Protein AF-A0A1R1S9F1-F1 (afdb_monomer)

Secondary structure (DSSP, 8-state):
-------PPP--SS--EEES-EEES-SSEEEE-TTS--EEES-EEES-SEEEE-TT-EEESSHHHH-S--SGGGBSB--GGGT-SPPPTTSPPPP--BT-BTT--S-S---

Solvent-accessible surface area (backbone atoms only — not comparable to full-atom values): 6535 Å² total; per-residue (Å²): 134,87,80,81,78,78,74,73,79,79,45,61,89,58,62,54,78,48,58,41,40,64,34,68,61,34,95,39,52,42,39,81,38,51,54,26,46,29,41,38,32,19,26,29,41,32,59,26,74,34,54,63,38,46,64,72,29,49,79,48,67,19,45,81,72,72,51,86,83,51,48,76,83,44,24,67,30,85,54,63,74,55,81,56,76,81,56,46,97,88,67,48,78,72,80,56,56,54,62,27,44,59,85,66,57,86,39,15,44,80,125

Organism: NCBI:txid1331668

Radius of gyration: 17.15 Å; Cα contacts (8 Å, |Δi|>4): 223; chains: 1; bounding box: 34×41×60 Å

Mean predicted aligned error: 5.86 Å

Structure (mmCIF, N/CA/C/O backbone):
data_AF-A0A1R1S9F1-F1
#
_entry.id   AF-A0A1R1S9F1-F1
#
loop_
_atom_site.group_PDB
_atom_site.id
_atom_site.type_symbol
_atom_site.label_atom_id
_atom_site.label_alt_id
_atom_site.label_comp_id
_atom_site.label_asym_id
_atom_site.label_entity_id
_atom_site.label_seq_id
_atom_site.pdbx_PDB_ins_code
_atom_site.Cartn_x
_atom_site.Cartn_y
_atom_site.Cartn_z
_atom_site.occupancy
_atom_site.B_iso_or_equiv
_atom_site.auth_seq_id
_atom_site.auth_comp_id
_atom_site.auth_asym_id
_atom_site.auth_atom_id
_atom_site.pdbx_PDB_model_num
ATOM 1 N N . MET A 1 1 ? 16.776 27.363 -34.384 1.00 48.31 1 MET A N 1
ATOM 2 C CA . MET A 1 1 ? 15.635 26.914 -33.554 1.00 48.31 1 MET A CA 1
ATOM 3 C C . MET A 1 1 ? 16.187 26.268 -32.283 1.00 48.31 1 MET A C 1
ATOM 5 O O . MET A 1 1 ? 16.745 25.181 -32.404 1.00 48.31 1 MET A O 1
ATOM 9 N N . PRO A 1 2 ? 16.133 26.886 -31.090 1.00 55.66 2 PRO A N 1
ATOM 10 C CA . PRO A 1 2 ? 16.581 26.209 -29.879 1.00 55.66 2 PRO A CA 1
ATOM 11 C C . PRO A 1 2 ? 15.474 25.262 -29.392 1.00 55.66 2 PRO A C 1
ATOM 13 O O . PRO A 1 2 ? 14.360 25.690 -29.100 1.00 55.66 2 PRO A O 1
ATOM 16 N N . ARG A 1 3 ? 15.764 23.956 -29.331 1.00 50.81 3 ARG A N 1
ATOM 17 C CA . ARG A 1 3 ? 14.915 22.987 -28.625 1.00 50.81 3 ARG A CA 1
ATOM 18 C C . ARG A 1 3 ? 15.211 23.135 -27.139 1.00 50.81 3 ARG A C 1
ATOM 20 O O . ARG A 1 3 ? 16.265 22.711 -26.674 1.00 50.81 3 ARG A O 1
ATOM 27 N N . THR A 1 4 ? 14.292 23.748 -26.406 1.00 57.66 4 THR A N 1
ATOM 28 C CA . THR A 1 4 ? 14.301 23.747 -24.944 1.00 57.66 4 THR A CA 1
ATOM 29 C C . THR A 1 4 ? 14.219 22.300 -24.461 1.00 57.66 4 THR A C 1
ATOM 31 O O . THR A 1 4 ? 13.166 21.666 -24.529 1.00 57.66 4 THR A O 1
ATOM 34 N N . PHE A 1 5 ? 15.344 21.754 -24.003 1.00 56.72 5 PHE A N 1
ATOM 35 C CA . PHE A 1 5 ? 15.359 20.537 -23.204 1.00 56.72 5 PHE A CA 1
ATOM 36 C C . PHE A 1 5 ? 14.743 20.877 -21.846 1.00 56.72 5 PHE A C 1
ATOM 38 O O . PHE A 1 5 ? 15.384 21.504 -21.008 1.00 56.72 5 PHE A O 1
ATOM 45 N N . PHE A 1 6 ? 13.499 20.468 -21.608 1.00 54.81 6 PHE A N 1
ATOM 46 C CA . PHE A 1 6 ? 13.010 20.367 -20.239 1.00 54.81 6 PHE A CA 1
ATOM 47 C C . PHE A 1 6 ? 13.700 19.163 -19.601 1.00 54.81 6 PHE A C 1
ATOM 49 O O . PHE A 1 6 ? 13.277 18.021 -19.788 1.00 54.81 6 PHE A O 1
ATOM 56 N N . THR A 1 7 ? 14.775 19.388 -18.849 1.00 55.69 7 THR A N 1
ATOM 57 C CA . THR A 1 7 ? 15.225 18.395 -17.877 1.00 55.69 7 THR A CA 1
ATOM 58 C C . THR A 1 7 ? 14.092 18.213 -16.876 1.00 55.69 7 THR A C 1
ATOM 60 O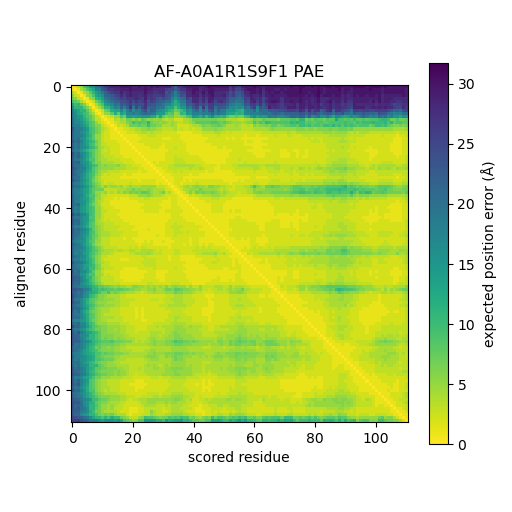 O . THR A 1 7 ? 13.767 19.094 -16.081 1.00 55.69 7 THR A O 1
ATOM 63 N N . GLN A 1 8 ? 13.424 17.062 -16.943 1.00 60.25 8 GLN A N 1
ATOM 64 C CA . GLN A 1 8 ? 12.544 16.629 -15.870 1.00 60.25 8 GLN A CA 1
ATOM 65 C C . GLN A 1 8 ? 13.334 16.722 -14.558 1.00 60.25 8 GLN A C 1
ATOM 67 O O . GLN A 1 8 ? 14.414 16.141 -14.466 1.00 60.25 8 GLN A O 1
ATOM 72 N N . ARG A 1 9 ? 12.820 17.455 -13.555 1.00 62.38 9 ARG A N 1
ATOM 73 C CA . ARG A 1 9 ? 13.467 17.521 -12.233 1.00 62.38 9 ARG A CA 1
ATOM 74 C C . ARG A 1 9 ? 13.796 16.093 -11.761 1.00 62.38 9 ARG A C 1
ATOM 76 O O . ARG A 1 9 ? 12.889 15.244 -11.806 1.00 62.38 9 ARG A O 1
ATOM 83 N N . PRO A 1 10 ? 15.045 15.827 -11.335 1.00 65.81 10 PRO A N 1
ATOM 84 C CA . PRO A 1 10 ? 15.409 14.534 -10.777 1.00 65.81 10 PRO A CA 1
ATOM 85 C C . PRO A 1 10 ? 14.550 14.264 -9.535 1.00 65.81 10 PRO A C 1
ATOM 87 O O . PRO A 1 10 ? 14.191 15.193 -8.808 1.00 65.81 10 PRO A O 1
ATOM 90 N N . GLY A 1 11 ? 14.149 13.005 -9.340 1.00 74.81 11 GLY A N 1
ATOM 91 C CA . GLY A 1 11 ? 13.432 12.596 -8.132 1.00 74.81 11 GLY A CA 1
ATOM 92 C C . GLY A 1 11 ? 14.374 12.478 -6.934 1.00 74.81 11 GLY A C 1
ATOM 93 O O . GLY A 1 11 ? 15.504 12.960 -6.975 1.00 74.81 11 GLY A O 1
ATOM 94 N N . ASN A 1 12 ? 13.912 11.836 -5.857 1.00 81.81 12 ASN A N 1
ATOM 95 C CA . ASN A 1 12 ? 14.738 11.618 -4.669 1.00 81.81 12 ASN A CA 1
ATOM 96 C C . ASN A 1 12 ? 16.021 10.840 -5.050 1.00 81.81 12 ASN A C 1
ATOM 98 O O . ASN A 1 12 ? 15.891 9.698 -5.508 1.00 81.81 12 ASN A O 1
ATOM 102 N N . PRO A 1 13 ? 17.223 11.434 -4.872 1.00 84.12 13 PRO A N 1
ATOM 103 C CA . PRO A 1 13 ? 18.490 10.808 -5.250 1.00 84.12 13 PRO A CA 1
ATOM 104 C C . PRO A 1 13 ? 18.900 9.666 -4.312 1.00 84.12 13 PRO A C 1
ATOM 106 O O . PRO A 1 13 ? 19.766 8.870 -4.668 1.00 84.12 13 PRO A O 1
ATOM 109 N N . GLY A 1 14 ? 18.294 9.576 -3.124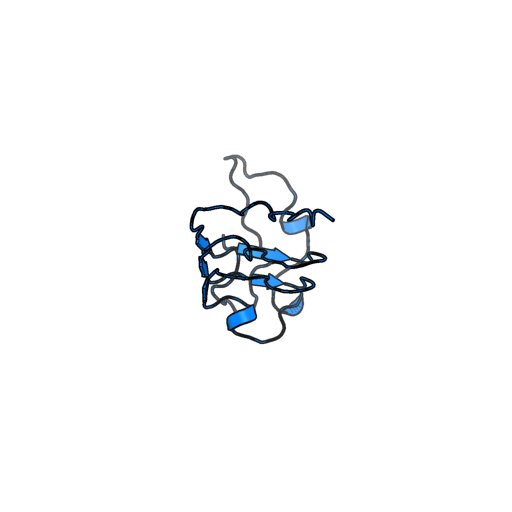 1.00 85.56 14 GLY A N 1
ATOM 110 C CA . GLY A 1 14 ? 18.470 8.445 -2.222 1.00 85.56 14 GLY A CA 1
ATOM 111 C C . GLY A 1 14 ? 17.782 7.170 -2.722 1.00 85.56 14 GLY A C 1
ATOM 112 O O . GLY A 1 14 ? 17.117 7.152 -3.762 1.00 85.56 14 GLY A O 1
ATOM 113 N N . ALA A 1 15 ? 17.911 6.104 -1.931 1.00 90.25 15 ALA A N 1
ATOM 114 C CA . ALA A 1 15 ? 17.274 4.808 -2.164 1.00 90.25 15 ALA A CA 1
ATOM 115 C C . ALA A 1 15 ? 16.302 4.470 -1.016 1.00 90.25 15 ALA A C 1
ATOM 117 O O . ALA A 1 15 ? 16.667 3.732 -0.099 1.00 90.25 15 ALA A O 1
ATOM 118 N N . PRO A 1 16 ? 15.083 5.045 -1.001 1.00 93.56 16 PRO A N 1
ATOM 119 C CA . PRO A 1 16 ? 14.120 4.783 0.062 1.00 93.56 16 PRO A CA 1
ATOM 120 C C . PRO A 1 16 ? 13.706 3.312 0.100 1.00 93.56 16 PRO A C 1
ATOM 122 O O . PRO A 1 16 ? 13.435 2.712 -0.940 1.00 93.56 16 PRO A O 1
ATOM 125 N N . ALA A 1 17 ? 13.570 2.761 1.302 1.00 96.69 17 ALA A N 1
ATOM 126 C CA . ALA A 1 17 ? 12.888 1.493 1.514 1.00 96.69 17 ALA A CA 1
ATOM 127 C C . ALA A 1 17 ? 11.421 1.769 1.870 1.00 96.69 17 ALA A C 1
ATOM 129 O O . ALA A 1 17 ? 11.137 2.433 2.866 1.00 96.69 17 ALA A O 1
ATOM 130 N N . ILE A 1 18 ? 10.493 1.273 1.053 1.00 97.31 18 ILE A N 1
ATOM 131 C CA . ILE A 1 18 ? 9.049 1.375 1.277 1.00 97.31 18 ILE A CA 1
ATOM 132 C C . ILE A 1 18 ? 8.548 -0.037 1.529 1.00 97.31 18 ILE A C 1
ATOM 134 O O . ILE A 1 18 ? 8.529 -0.873 0.624 1.00 97.31 18 ILE A O 1
ATOM 138 N N . SER A 1 19 ? 8.164 -0.319 2.766 1.00 97.75 19 SER A N 1
ATOM 139 C CA . SER A 1 19 ? 7.716 -1.654 3.137 1.00 97.75 19 SER A CA 1
ATOM 140 C C . SER A 1 19 ? 6.476 -1.611 4.002 1.00 97.75 19 SER A C 1
ATOM 142 O O . SER A 1 19 ? 6.268 -0.633 4.723 1.00 97.75 19 SER A O 1
ATOM 144 N N . ARG A 1 20 ? 5.661 -2.670 3.927 1.00 97.38 20 ARG A N 1
ATOM 145 C CA . ARG A 1 20 ? 4.473 -2.858 4.780 1.00 97.38 20 ARG A CA 1
ATOM 146 C C . ARG A 1 20 ? 3.576 -1.614 4.823 1.00 97.38 20 ARG A C 1
ATOM 148 O O . ARG A 1 20 ? 3.108 -1.203 5.878 1.00 97.38 20 ARG A O 1
ATOM 155 N N . THR A 1 21 ? 3.368 -0.995 3.664 1.00 97.50 21 THR A N 1
ATOM 156 C CA . THR A 1 21 ? 2.491 0.167 3.482 1.00 97.50 21 THR A CA 1
ATOM 157 C C . THR A 1 21 ? 1.278 -0.226 2.650 1.00 97.50 21 THR A C 1
ATOM 159 O O . THR A 1 21 ? 1.389 -1.071 1.758 1.00 97.50 21 THR A O 1
ATOM 162 N N . THR A 1 22 ? 0.131 0.393 2.926 1.00 97.50 22 THR A N 1
ATOM 163 C CA . THR A 1 22 ? -1.096 0.204 2.148 1.00 97.50 22 THR A CA 1
ATOM 164 C C . THR A 1 22 ? -1.500 1.494 1.440 1.00 97.50 22 THR A C 1
ATOM 166 O O . THR A 1 22 ? -1.510 2.557 2.060 1.00 97.50 22 THR A O 1
ATOM 169 N N . THR A 1 23 ? -1.871 1.397 0.166 1.00 97.75 23 THR A N 1
ATOM 170 C CA . THR A 1 23 ? -2.545 2.452 -0.603 1.00 97.75 23 THR A CA 1
ATOM 171 C C . THR A 1 23 ? -3.955 1.991 -0.949 1.00 97.75 23 THR A C 1
ATOM 173 O O . THR A 1 23 ? -4.184 0.799 -1.168 1.00 97.75 23 THR A O 1
ATOM 176 N N . TYR A 1 24 ? -4.918 2.911 -0.914 1.00 97.38 24 TYR A N 1
ATOM 177 C CA . TYR A 1 24 ? -6.328 2.576 -1.067 1.00 97.38 24 TYR A CA 1
ATOM 178 C C . TYR A 1 24 ? -7.074 3.640 -1.864 1.00 97.38 24 TYR A C 1
ATOM 180 O O . TYR A 1 24 ? -7.128 4.797 -1.443 1.00 97.38 24 TYR A O 1
ATOM 188 N N . ARG A 1 25 ? -7.701 3.222 -2.972 1.00 97.31 25 ARG A N 1
ATOM 189 C CA . ARG A 1 25 ? -8.559 4.060 -3.830 1.00 97.31 25 ARG A CA 1
ATOM 190 C C . ARG A 1 25 ? -7.901 5.360 -4.306 1.00 97.31 25 ARG A C 1
ATOM 192 O O . ARG A 1 25 ? -8.580 6.367 -4.514 1.00 97.31 25 ARG A O 1
ATOM 199 N N . ASN A 1 26 ? -6.592 5.358 -4.539 1.00 97.00 26 ASN A N 1
ATOM 200 C CA . ASN A 1 26 ? -5.955 6.482 -5.207 1.00 97.00 26 ASN A CA 1
ATOM 201 C C . ASN A 1 26 ? -6.399 6.508 -6.678 1.00 97.00 26 ASN A C 1
ATOM 203 O O . ASN A 1 26 ? -6.248 5.529 -7.411 1.00 97.00 26 ASN A O 1
ATOM 207 N N . GLY A 1 27 ? -6.875 7.664 -7.154 1.00 96.12 27 GLY A N 1
ATOM 208 C CA . GLY A 1 27 ? -7.262 7.887 -8.561 1.00 96.12 27 GLY A CA 1
ATOM 209 C C . GLY A 1 27 ? -6.097 7.865 -9.567 1.00 96.12 27 GLY A C 1
ATOM 210 O O . GLY A 1 27 ? -6.225 8.346 -10.6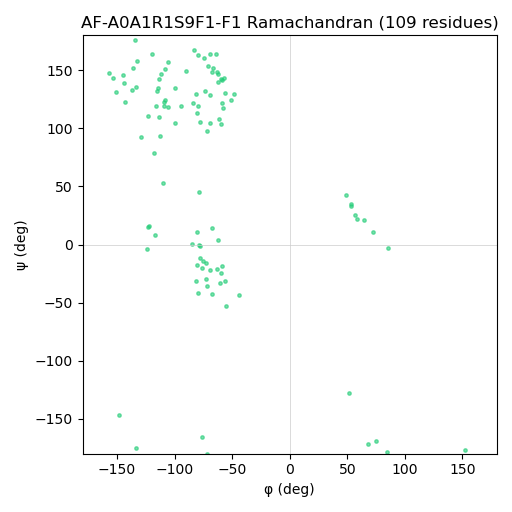87 1.00 96.12 27 GLY A O 1
ATOM 211 N N . GLY A 1 28 ? -4.935 7.365 -9.154 1.00 95.25 28 GLY A N 1
ATOM 212 C CA . GLY A 1 28 ? -3.728 7.223 -9.952 1.00 95.25 28 GLY A CA 1
ATOM 213 C C . GLY A 1 28 ? -2.948 5.999 -9.486 1.00 95.25 28 GLY A C 1
ATOM 214 O O . GLY A 1 28 ? -3.536 5.006 -9.063 1.00 95.25 28 GLY A O 1
ATOM 215 N N . SER A 1 29 ? -1.620 6.064 -9.557 1.00 96.12 29 SER A N 1
ATOM 216 C CA . SER A 1 29 ? -0.788 4.969 -9.061 1.00 96.12 29 SER A CA 1
ATOM 217 C C . SER A 1 29 ? -0.767 4.949 -7.530 1.00 96.12 29 SER A C 1
ATOM 219 O O . SER A 1 29 ? -0.494 5.992 -6.934 1.00 96.12 29 SER A O 1
ATOM 221 N N . GLY A 1 30 ? -0.973 3.786 -6.908 1.00 97.06 30 GLY A N 1
ATOM 222 C CA . GLY A 1 30 ? -0.816 3.604 -5.462 1.00 97.06 30 GLY A CA 1
ATOM 223 C C . GLY A 1 30 ? 0.576 4.032 -5.002 1.00 97.06 30 GLY A C 1
ATOM 224 O O . GLY A 1 30 ? 0.732 4.925 -4.171 1.00 97.06 30 GLY A O 1
ATOM 225 N N . PHE A 1 31 ? 1.599 3.478 -5.654 1.00 97.00 31 PHE A N 1
ATOM 226 C CA . PHE A 1 31 ? 3.000 3.827 -5.429 1.00 97.00 31 PHE A CA 1
ATOM 227 C C . PHE A 1 31 ? 3.620 4.460 -6.680 1.00 97.00 31 PHE A C 1
ATOM 229 O O . PHE A 1 31 ? 3.507 3.931 -7.785 1.00 97.00 31 PHE A O 1
ATOM 236 N N . ARG A 1 32 ? 4.328 5.588 -6.537 1.00 94.62 32 ARG A N 1
ATOM 237 C CA . ARG A 1 32 ? 4.992 6.270 -7.663 1.00 94.62 32 ARG A CA 1
ATOM 238 C C . ARG A 1 32 ? 6.453 6.567 -7.352 1.00 94.62 32 ARG A C 1
ATOM 240 O O . ARG A 1 32 ? 6.789 7.622 -6.824 1.00 94.62 32 ARG A O 1
ATOM 247 N N . THR A 1 33 ? 7.331 5.650 -7.740 1.00 92.81 33 THR A N 1
ATOM 248 C CA . THR A 1 33 ? 8.778 5.714 -7.469 1.00 92.81 33 THR A CA 1
ATOM 249 C C . THR A 1 33 ? 9.622 5.815 -8.737 1.00 92.81 33 THR A C 1
ATOM 251 O O . THR A 1 33 ? 10.847 5.830 -8.661 1.00 92.81 33 THR A O 1
ATOM 254 N N . GLY A 1 34 ? 8.992 6.000 -9.904 1.00 85.25 34 GLY A N 1
ATOM 255 C CA . GLY A 1 34 ? 9.653 5.996 -11.214 1.00 85.25 34 GLY A CA 1
ATOM 256 C C . GLY A 1 34 ? 10.720 7.064 -11.486 1.00 85.25 34 GLY A C 1
ATOM 257 O O . GLY A 1 34 ? 11.245 7.121 -12.592 1.00 85.25 34 GLY A O 1
ATOM 258 N N . ARG A 1 35 ? 11.054 7.905 -10.502 1.00 85.81 35 ARG A N 1
ATOM 259 C CA . ARG A 1 35 ? 12.163 8.873 -10.550 1.00 85.81 35 ARG A CA 1
ATOM 260 C C . ARG A 1 35 ? 13.180 8.690 -9.414 1.00 85.81 35 ARG A C 1
ATOM 262 O O . ARG A 1 35 ? 13.951 9.604 -9.146 1.00 85.81 35 ARG A O 1
ATOM 269 N N . SER A 1 36 ? 13.153 7.550 -8.727 1.00 87.44 36 SER A N 1
ATOM 270 C CA . SER A 1 36 ? 14.054 7.185 -7.629 1.00 87.44 36 SER A CA 1
ATOM 271 C C . SER A 1 36 ? 14.558 5.745 -7.809 1.00 87.44 36 SER A C 1
ATOM 273 O O . SER A 1 36 ? 14.150 5.047 -8.741 1.00 87.44 36 SER A O 1
ATOM 275 N N . ARG A 1 37 ? 15.452 5.309 -6.917 1.00 91.81 37 ARG A N 1
ATOM 276 C CA . ARG A 1 37 ? 15.958 3.933 -6.793 1.00 91.81 37 ARG A CA 1
ATOM 277 C C . ARG A 1 37 ? 15.429 3.299 -5.504 1.00 91.81 37 ARG A C 1
ATOM 279 O O . ARG A 1 37 ? 16.203 2.872 -4.654 1.00 91.81 37 ARG A O 1
ATOM 286 N N . ALA A 1 38 ? 14.114 3.331 -5.314 1.00 95.56 38 ALA A N 1
ATOM 287 C CA . ALA A 1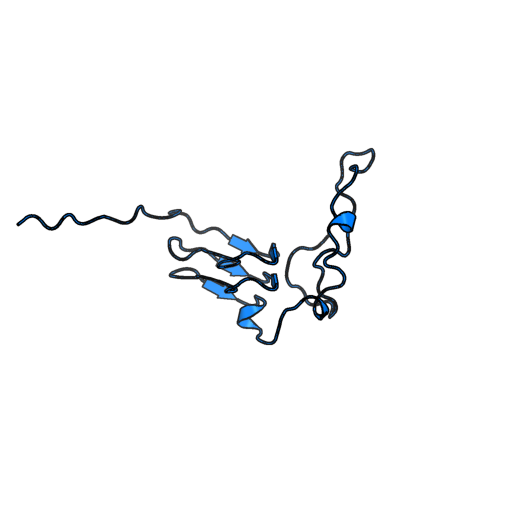 38 ? 13.490 2.801 -4.110 1.00 95.56 38 ALA A CA 1
ATOM 288 C C . ALA A 1 38 ? 13.465 1.263 -4.115 1.00 95.56 38 ALA A C 1
ATOM 290 O O . ALA A 1 38 ? 13.532 0.629 -5.169 1.00 95.56 38 ALA A O 1
ATOM 291 N N . THR A 1 39 ? 13.303 0.672 -2.937 1.00 97.62 39 THR A N 1
ATOM 292 C CA . THR A 1 39 ? 13.028 -0.758 -2.759 1.00 97.62 39 THR A CA 1
ATOM 293 C C . THR A 1 39 ? 11.653 -0.913 -2.132 1.00 97.62 39 THR A C 1
ATOM 295 O O . THR A 1 39 ? 11.419 -0.398 -1.040 1.00 97.62 39 THR A O 1
ATOM 298 N N . LEU A 1 40 ? 10.738 -1.591 -2.828 1.00 98.38 40 LEU A N 1
ATOM 299 C CA . LEU A 1 40 ? 9.355 -1.783 -2.400 1.00 98.38 40 LEU A CA 1
ATOM 300 C C . LEU A 1 40 ? 9.137 -3.241 -1.998 1.00 98.38 40 LEU A C 1
ATOM 302 O O . LEU A 1 40 ? 9.277 -4.132 -2.839 1.00 98.38 40 LEU A O 1
ATOM 306 N N . THR A 1 41 ? 8.767 -3.492 -0.742 1.00 98.50 41 THR A N 1
ATOM 307 C CA . THR A 1 41 ? 8.522 -4.854 -0.246 1.00 98.50 41 THR A CA 1
ATOM 308 C C . THR A 1 41 ? 7.236 -4.995 0.557 1.00 98.50 41 THR A C 1
ATOM 310 O O . THR A 1 41 ? 6.948 -4.207 1.455 1.00 98.50 41 THR A O 1
ATOM 313 N N . ALA A 1 42 ? 6.478 -6.058 0.283 1.00 98.19 42 ALA A N 1
ATOM 314 C CA . ALA A 1 42 ? 5.295 -6.419 1.067 1.00 98.19 42 ALA A CA 1
ATOM 315 C C . ALA A 1 42 ? 4.264 -5.280 1.232 1.00 98.19 42 ALA A C 1
ATOM 317 O O . ALA A 1 42 ? 3.620 -5.148 2.274 1.00 98.19 42 ALA A O 1
ATOM 318 N N . ASN A 1 43 ? 4.115 -4.437 0.209 1.00 98.44 43 ASN A N 1
ATOM 319 C CA . ASN A 1 43 ? 3.119 -3.373 0.169 1.00 98.44 43 ASN A CA 1
ATOM 320 C C . ASN A 1 43 ? 1.802 -3.862 -0.445 1.00 98.44 43 ASN A C 1
ATOM 322 O O . ASN A 1 43 ? 1.780 -4.722 -1.332 1.00 98.44 43 ASN A O 1
ATOM 326 N N . LEU A 1 44 ? 0.703 -3.270 0.008 1.00 98.19 44 LEU A N 1
ATOM 327 C CA . LEU A 1 44 ? -0.638 -3.524 -0.500 1.00 98.19 44 LEU A CA 1
ATOM 328 C C . LEU A 1 44 ? -1.111 -2.312 -1.305 1.00 98.19 44 LEU A C 1
ATOM 330 O O . LEU A 1 44 ? -1.132 -1.202 -0.787 1.00 98.19 44 LEU A O 1
ATOM 334 N N . SER A 1 45 ? -1.504 -2.527 -2.555 1.00 97.94 45 SER A N 1
ATOM 335 C CA . SER A 1 45 ? -2.286 -1.569 -3.330 1.00 97.94 45 SER A CA 1
ATOM 336 C C . SER A 1 45 ? -3.690 -2.130 -3.494 1.00 97.94 45 SER A C 1
ATOM 338 O O . SER A 1 45 ? -3.864 -3.251 -3.971 1.00 97.94 45 SER A O 1
ATOM 340 N N . LEU A 1 46 ? -4.682 -1.366 -3.042 1.00 97.56 46 LEU A N 1
ATOM 341 C CA . LEU A 1 46 ? -6.075 -1.779 -2.999 1.00 97.56 46 LEU A CA 1
ATOM 342 C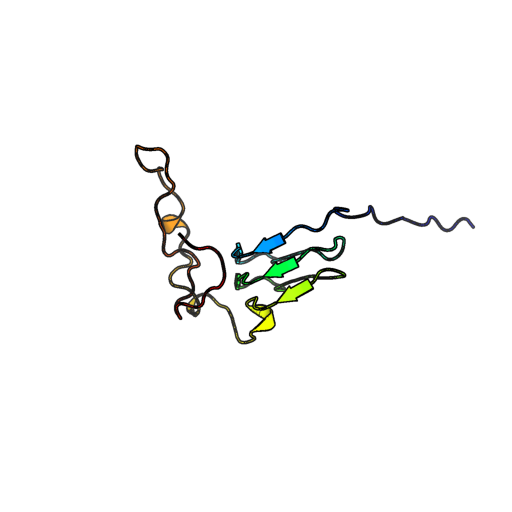 C . LEU A 1 46 ? -6.925 -0.785 -3.789 1.00 97.56 46 LEU A C 1
ATOM 344 O O . LEU A 1 46 ? -7.124 0.347 -3.353 1.00 97.56 46 LEU A O 1
ATOM 348 N N . LEU A 1 47 ? -7.462 -1.209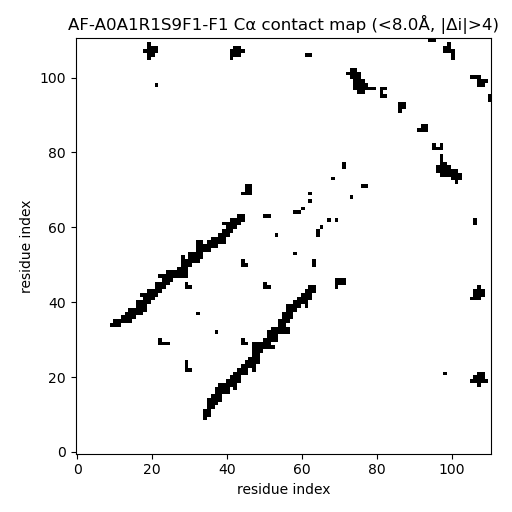 -4.934 1.00 96.88 47 LEU A N 1
ATOM 349 C CA . LEU A 1 47 ? -8.345 -0.380 -5.775 1.00 96.88 47 LEU A CA 1
ATOM 350 C C . LEU A 1 47 ? -7.744 0.960 -6.221 1.00 96.88 47 LEU A C 1
ATOM 352 O O . LEU A 1 47 ? -8.474 1.910 -6.505 1.00 96.88 47 LEU A O 1
ATOM 356 N N . ASP A 1 48 ? -6.421 1.050 -6.289 1.00 97.44 48 ASP A N 1
ATOM 357 C CA . ASP A 1 48 ? -5.778 2.145 -7.003 1.00 97.44 48 ASP A CA 1
ATOM 358 C C . ASP A 1 48 ? -5.985 1.948 -8.512 1.00 97.44 48 ASP A C 1
ATOM 360 O O . ASP A 1 48 ? -6.132 0.822 -8.991 1.00 97.44 48 ASP A O 1
ATOM 364 N N . THR A 1 49 ? -5.969 3.033 -9.287 1.00 96.62 49 THR A N 1
ATOM 365 C CA . THR A 1 49 ? -6.101 2.934 -10.757 1.00 96.62 49 THR A CA 1
ATOM 366 C C . THR A 1 49 ? -4.970 2.103 -11.374 1.00 96.62 49 THR A C 1
ATOM 368 O O . THR A 1 49 ? -5.156 1.403 -12.366 1.00 96.62 49 THR A O 1
ATOM 371 N N . GLU A 1 50 ? -3.785 2.176 -10.776 1.00 95.94 50 GLU A N 1
ATOM 372 C CA . GLU A 1 50 ? -2.626 1.349 -11.093 1.00 95.94 50 GLU A CA 1
ATOM 373 C C . GLU A 1 50 ? -1.895 1.054 -9.779 1.00 95.94 50 GLU A C 1
ATOM 375 O O . GLU A 1 50 ? -1.735 1.964 -8.965 1.00 95.94 50 GLU A O 1
ATOM 380 N N . PRO A 1 51 ? -1.395 -0.162 -9.534 1.00 96.94 51 PRO A N 1
ATOM 381 C CA . PRO A 1 51 ? -0.759 -0.443 -8.255 1.00 96.94 51 PRO A CA 1
ATOM 382 C C . PRO A 1 51 ? 0.556 0.318 -8.060 1.00 96.94 51 PRO A C 1
ATOM 384 O O . PRO A 1 51 ? 0.814 0.878 -6.992 1.00 96.94 51 PRO A O 1
ATOM 387 N N . VAL A 1 52 ? 1.391 0.391 -9.102 1.00 97.19 52 VAL A N 1
ATOM 388 C CA . VAL A 1 52 ? 2.727 0.981 -8.998 1.00 97.19 52 VAL A CA 1
ATOM 389 C C . VAL A 1 52 ? 3.238 1.547 -10.324 1.00 97.19 52 VAL A C 1
ATOM 391 O O . VAL A 1 52 ? 3.084 0.943 -11.376 1.00 97.19 52 VAL A O 1
ATOM 394 N N . ARG A 1 53 ? 3.956 2.674 -10.254 1.00 95.81 53 ARG A N 1
ATOM 395 C CA . ARG A 1 53 ? 4.880 3.163 -11.292 1.00 95.81 53 ARG A CA 1
ATOM 396 C C . ARG A 1 53 ? 6.306 3.110 -10.775 1.00 95.81 53 ARG A C 1
ATOM 398 O O . ARG A 1 53 ? 6.773 4.056 -10.135 1.00 95.81 53 ARG A O 1
ATOM 405 N N . LEU A 1 54 ? 6.980 2.002 -11.066 1.00 92.81 54 LEU A N 1
ATOM 406 C CA . LEU A 1 54 ? 8.237 1.628 -10.421 1.00 92.81 54 LEU A CA 1
ATOM 407 C C . LEU A 1 54 ? 9.469 2.361 -10.988 1.00 92.81 54 LEU A C 1
ATOM 409 O O . LEU A 1 54 ? 10.336 2.799 -10.233 1.00 92.81 54 LEU A O 1
ATOM 413 N N . GLY A 1 55 ? 9.549 2.522 -12.315 1.00 90.88 55 GLY A N 1
ATOM 414 C CA . GLY A 1 55 ? 10.753 3.004 -13.013 1.00 90.88 55 GLY A CA 1
ATOM 415 C C . GLY A 1 55 ? 12.005 2.214 -12.617 1.00 90.88 55 GLY A C 1
ATOM 416 O O . GLY A 1 55 ? 11.985 0.993 -12.674 1.00 90.88 55 GLY A O 1
ATOM 417 N N . GLY A 1 56 ? 13.079 2.899 -12.208 1.00 90.19 56 GLY A N 1
ATOM 418 C CA . GLY A 1 56 ? 14.348 2.269 -11.800 1.00 90.19 56 GLY A CA 1
ATOM 419 C C . GLY A 1 56 ? 14.382 1.705 -10.372 1.00 90.19 56 GLY A C 1
ATOM 420 O O . GLY A 1 56 ? 15.462 1.411 -9.864 1.00 90.19 56 GLY A O 1
ATOM 421 N N . SER A 1 57 ? 13.233 1.618 -9.702 1.00 95.44 57 SER A N 1
ATOM 422 C CA . SER A 1 57 ? 13.107 1.025 -8.367 1.00 95.44 57 SER A CA 1
ATOM 423 C C . SER A 1 57 ? 12.985 -0.501 -8.439 1.00 95.44 57 SER A C 1
ATOM 425 O O . SER A 1 57 ? 12.737 -1.068 -9.500 1.00 95.44 57 SER A O 1
ATOM 427 N N . THR A 1 58 ? 13.132 -1.174 -7.302 1.00 96.88 58 THR A N 1
ATOM 428 C CA . THR A 1 58 ? 12.963 -2.629 -7.184 1.00 96.88 58 THR A CA 1
ATOM 429 C C . THR A 1 58 ? 11.680 -2.974 -6.434 1.00 96.88 58 THR A C 1
ATOM 431 O O . THR A 1 58 ? 11.214 -2.205 -5.592 1.00 96.88 58 THR A O 1
ATOM 434 N N . SER A 1 59 ? 11.098 -4.129 -6.756 1.00 97.69 59 SER A N 1
ATOM 435 C CA . SER A 1 59 ? 9.825 -4.606 -6.212 1.00 97.69 59 SER A CA 1
ATOM 436 C C . SER A 1 59 ? 9.929 -6.086 -5.861 1.00 97.69 59 SER A C 1
ATOM 438 O O . SER A 1 59 ? 10.442 -6.865 -6.666 1.00 97.69 59 SER A O 1
ATOM 440 N N . ARG A 1 60 ? 9.475 -6.479 -4.665 1.00 97.88 60 ARG A N 1
ATOM 441 C CA . ARG A 1 60 ? 9.361 -7.890 -4.279 1.00 97.88 60 ARG A CA 1
ATOM 442 C C . ARG A 1 60 ? 8.246 -8.133 -3.265 1.00 97.88 60 ARG A C 1
ATOM 444 O O . ARG A 1 60 ? 8.226 -7.532 -2.191 1.00 97.88 60 ARG A O 1
ATOM 451 N N . GLY A 1 61 ? 7.414 -9.134 -3.544 1.00 97.62 61 GLY A N 1
ATOM 452 C CA . GLY A 1 61 ? 6.409 -9.638 -2.607 1.00 97.62 61 GLY A CA 1
ATOM 453 C C . GLY A 1 61 ? 5.323 -8.622 -2.265 1.00 97.62 61 GLY A C 1
ATOM 454 O O . GLY A 1 61 ? 4.713 -8.741 -1.213 1.00 97.62 61 GLY A O 1
ATOM 455 N N . ASN A 1 62 ? 5.116 -7.602 -3.094 1.00 98.44 62 ASN A N 1
ATOM 456 C CA . ASN A 1 62 ? 3.982 -6.696 -2.988 1.00 98.44 62 ASN A CA 1
ATOM 457 C C . ASN A 1 62 ? 2.733 -7.346 -3.600 1.00 98.44 62 ASN A C 1
ATOM 459 O O . ASN A 1 62 ? 2.837 -8.271 -4.399 1.00 98.44 62 ASN A O 1
ATOM 463 N N . SER A 1 63 ? 1.553 -6.815 -3.286 1.00 97.75 63 SER A N 1
ATOM 464 C CA . SER A 1 63 ? 0.267 -7.240 -3.874 1.00 97.75 63 SER A CA 1
ATOM 465 C C . SER A 1 63 ? 0.308 -7.436 -5.401 1.00 97.75 63 SER A C 1
ATOM 467 O O . SER A 1 63 ? -0.159 -8.455 -5.902 1.00 97.75 63 SER A O 1
ATOM 469 N N . TRP A 1 64 ? 0.938 -6.518 -6.141 1.00 97.06 64 TRP A N 1
ATOM 470 C CA . TRP A 1 64 ? 1.083 -6.616 -7.600 1.00 97.06 64 TRP A CA 1
ATOM 471 C C . TRP A 1 64 ? 2.143 -7.624 -8.070 1.00 97.06 64 TRP A C 1
ATOM 473 O O . TRP A 1 64 ? 2.084 -8.056 -9.215 1.00 97.06 64 TRP A O 1
ATOM 483 N N . ASP A 1 65 ? 3.095 -8.012 -7.215 1.00 97.56 65 ASP A N 1
ATOM 484 C CA . ASP A 1 65 ? 4.067 -9.070 -7.526 1.00 97.56 65 ASP A CA 1
ATOM 485 C C . ASP A 1 65 ? 3.462 -10.465 -7.296 1.00 97.56 65 ASP A C 1
ATOM 487 O O . ASP A 1 65 ? 3.843 -11.424 -7.961 1.00 97.56 65 ASP A O 1
ATOM 491 N N . LEU A 1 66 ? 2.538 -10.585 -6.334 1.00 95.56 66 LEU A N 1
ATOM 492 C CA . LEU A 1 66 ? 1.862 -11.842 -5.996 1.00 95.56 66 LEU A CA 1
ATOM 493 C C . LEU A 1 66 ? 0.698 -12.167 -6.946 1.00 95.56 66 LEU A C 1
ATOM 495 O O . LEU A 1 66 ? 0.263 -13.315 -7.012 1.00 95.56 66 LEU A O 1
ATOM 499 N N . GLY A 1 67 ? 0.213 -11.174 -7.694 1.00 89.50 67 GLY A N 1
ATOM 500 C CA . GLY A 1 67 ? -0.930 -11.315 -8.590 1.00 89.50 67 GLY A CA 1
ATOM 501 C C . GLY A 1 67 ? -2.270 -11.379 -7.849 1.00 89.50 67 GLY A C 1
ATOM 502 O O . GLY A 1 67 ? -2.367 -11.085 -6.657 1.00 89.50 67 GLY A O 1
ATOM 503 N N . GLY A 1 68 ? -3.323 -11.740 -8.585 1.00 88.69 68 GLY A N 1
ATOM 50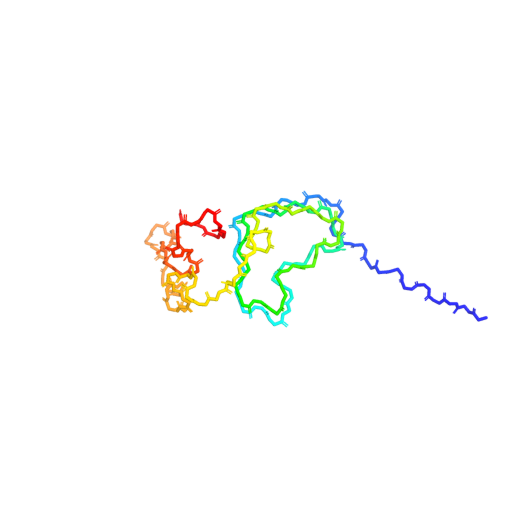4 C CA . GLY A 1 68 ? -4.697 -11.755 -8.079 1.00 88.69 68 GLY A CA 1
ATOM 505 C C . GLY A 1 68 ? -5.399 -10.395 -8.145 1.00 88.69 68 GLY A C 1
ATOM 506 O O . GLY A 1 68 ? -4.859 -9.408 -8.646 1.00 88.69 68 GLY A O 1
ATOM 507 N N . VAL A 1 69 ? -6.643 -10.365 -7.660 1.00 90.94 69 VAL A N 1
ATOM 508 C CA . VAL A 1 69 ? -7.467 -9.152 -7.580 1.00 90.94 69 VAL A CA 1
ATOM 509 C C . VAL A 1 69 ? -7.537 -8.704 -6.126 1.00 90.94 69 VAL A C 1
ATOM 511 O O . VAL A 1 69 ? -8.058 -9.424 -5.276 1.00 90.94 69 VAL A O 1
ATOM 514 N N . TRP A 1 70 ? -7.035 -7.501 -5.859 1.00 94.75 70 TRP A N 1
ATOM 515 C CA . TRP A 1 70 ? -7.085 -6.860 -4.548 1.00 94.75 70 TRP A CA 1
ATOM 516 C C . TRP A 1 70 ? -8.231 -5.839 -4.529 1.00 94.75 70 TRP A C 1
ATOM 518 O O . TRP A 1 70 ? -8.124 -4.763 -5.120 1.00 94.75 70 TRP A O 1
ATOM 528 N N . ASN A 1 71 ? -9.339 -6.185 -3.870 1.00 95.62 71 ASN A N 1
ATOM 529 C CA . ASN A 1 71 ? -10.551 -5.363 -3.748 1.00 95.62 71 ASN A CA 1
ATOM 530 C C . ASN A 1 71 ? -11.057 -5.316 -2.295 1.00 95.62 71 ASN A C 1
ATOM 532 O O . ASN A 1 71 ? -10.418 -5.851 -1.393 1.00 95.62 71 ASN A O 1
ATOM 536 N N . GLU A 1 72 ? -12.208 -4.693 -2.034 1.00 96.94 72 GLU A N 1
ATOM 537 C CA . GLU A 1 72 ? -12.747 -4.573 -0.672 1.00 96.94 72 GLU A CA 1
ATOM 538 C C . GLU A 1 72 ? -12.927 -5.931 0.028 1.00 96.94 72 GLU A C 1
ATOM 540 O O . GLU A 1 72 ? -12.755 -6.024 1.242 1.00 96.94 72 GLU A O 1
ATOM 545 N N . GLY A 1 73 ? -13.217 -6.998 -0.724 1.00 96.94 73 GLY A N 1
ATOM 546 C CA . GLY A 1 73 ? -13.330 -8.361 -0.201 1.00 96.94 73 GLY A CA 1
ATOM 547 C C . GLY A 1 73 ? -11.998 -8.969 0.252 1.00 96.94 73 GLY A C 1
ATOM 548 O O . GLY A 1 73 ? -11.996 -9.874 1.088 1.00 96.94 73 GLY A O 1
ATOM 549 N N . SER A 1 74 ? -10.868 -8.455 -0.242 1.00 96.69 74 SER A N 1
ATOM 550 C CA . SER A 1 74 ? -9.517 -8.900 0.124 1.00 96.69 74 SER A CA 1
ATOM 551 C C . SER A 1 74 ? -9.078 -8.417 1.509 1.00 96.69 74 SER A C 1
ATOM 553 O O . SER A 1 74 ? -8.101 -8.930 2.053 1.00 96.69 74 SER A O 1
ATOM 555 N N . VAL A 1 75 ? -9.781 -7.443 2.096 1.00 97.19 75 VAL A N 1
ATOM 556 C CA . VAL A 1 75 ? -9.458 -6.868 3.409 1.00 97.19 75 VAL A CA 1
ATOM 557 C C . VAL A 1 75 ? -10.597 -7.051 4.411 1.00 97.19 75 VAL A C 1
ATOM 559 O O . VAL A 1 75 ? -11.732 -7.373 4.058 1.00 97.19 75 VAL A O 1
ATOM 562 N N . LEU A 1 76 ? -10.289 -6.879 5.696 1.00 96.75 76 LEU A N 1
ATOM 563 C CA . LEU A 1 76 ? -11.263 -7.006 6.781 1.00 96.75 76 LEU A CA 1
ATOM 564 C C . LEU A 1 76 ? -12.261 -5.843 6.815 1.00 96.75 76 LEU A C 1
ATOM 566 O O . LEU A 1 76 ? -13.425 -6.052 7.154 1.00 96.75 76 LEU A O 1
ATOM 570 N N . SER A 1 77 ? -11.823 -4.627 6.480 1.00 96.38 77 SER A N 1
ATOM 571 C CA . SER A 1 77 ? -12.679 -3.441 6.453 1.00 96.38 77 SER A CA 1
ATOM 572 C C . SER A 1 77 ? -12.125 -2.349 5.542 1.00 96.38 77 SER A C 1
ATOM 574 O O . SER A 1 77 ? -10.915 -2.142 5.468 1.00 96.38 77 SER A O 1
ATOM 576 N N . THR A 1 78 ? -13.031 -1.594 4.926 1.00 97.06 78 THR A N 1
ATOM 577 C CA . THR A 1 78 ? -12.758 -0.329 4.229 1.00 97.06 78 THR A CA 1
ATOM 578 C 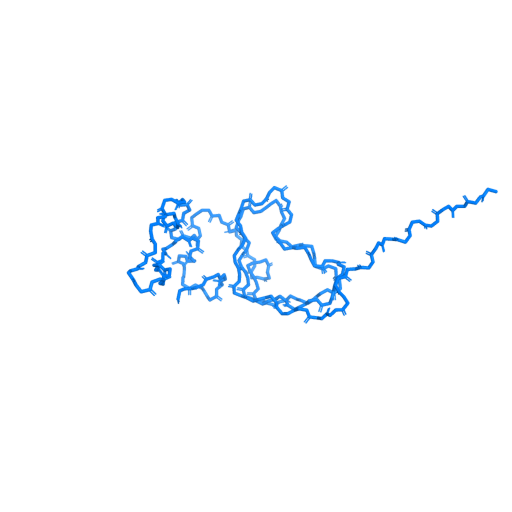C . THR A 1 78 ? -13.580 0.836 4.791 1.00 97.06 78 THR A C 1
ATOM 580 O O . THR A 1 78 ? -13.727 1.869 4.138 1.00 97.06 78 THR A O 1
ATOM 583 N N . ASP A 1 79 ? -14.145 0.668 5.987 1.00 95.69 79 ASP A N 1
ATOM 584 C CA . ASP A 1 79 ? -14.935 1.687 6.679 1.00 95.69 79 ASP A CA 1
ATOM 585 C C . ASP A 1 79 ? -14.014 2.705 7.384 1.00 95.69 79 ASP A C 1
ATOM 587 O O . ASP A 1 79 ? -13.329 2.335 8.346 1.00 95.69 79 ASP A O 1
ATOM 591 N N . PRO A 1 80 ? -13.982 3.982 6.951 1.00 93.38 80 PRO A N 1
ATOM 592 C CA . PRO A 1 80 ? -13.107 4.994 7.538 1.00 93.38 80 PRO A CA 1
ATOM 593 C C . PRO A 1 80 ? -13.428 5.283 9.008 1.00 93.38 80 PRO A C 1
ATOM 595 O O . PRO A 1 80 ? -12.532 5.706 9.738 1.00 93.38 80 PRO A O 1
ATOM 598 N N . ALA A 1 81 ? -14.641 4.978 9.487 1.00 93.62 81 ALA A N 1
ATOM 599 C CA . ALA A 1 81 ? -14.986 5.127 10.901 1.00 93.62 81 ALA A CA 1
ATOM 600 C C . ALA A 1 81 ? -14.083 4.284 11.823 1.00 93.62 81 ALA A C 1
ATOM 602 O O . ALA A 1 81 ? -13.975 4.563 13.013 1.00 93.62 81 ALA A O 1
ATOM 603 N N . LYS A 1 82 ? -13.394 3.267 11.281 1.00 92.12 82 LYS A N 1
ATOM 604 C CA . LYS A 1 82 ? -12.436 2.424 12.011 1.00 92.12 82 LYS A CA 1
ATOM 605 C C . LYS A 1 82 ? -11.066 3.072 12.231 1.00 92.12 82 LYS A C 1
ATOM 607 O O . LYS A 1 82 ? -10.272 2.508 12.978 1.00 92.12 82 LYS A O 1
ATOM 612 N N . ILE A 1 83 ? -10.759 4.188 11.570 1.00 92.12 83 ILE A N 1
ATOM 613 C CA . ILE A 1 83 ? -9.481 4.917 11.708 1.00 92.12 83 ILE A CA 1
ATOM 614 C C . ILE A 1 83 ? -9.663 6.386 12.094 1.00 92.12 83 ILE A C 1
ATOM 616 O O . ILE A 1 83 ? -8.684 7.093 12.324 1.00 92.12 83 ILE A O 1
ATOM 620 N N . THR A 1 84 ? -10.905 6.854 12.184 1.00 92.00 84 THR A N 1
ATOM 621 C CA . THR A 1 84 ? -11.243 8.175 12.712 1.00 92.00 84 THR A CA 1
ATOM 622 C C . THR A 1 84 ? -11.714 8.053 14.154 1.00 92.00 84 THR A C 1
ATOM 624 O O . THR A 1 84 ? -12.550 7.209 14.460 1.00 92.00 84 THR A O 1
ATOM 627 N N . GLY A 1 85 ? -11.229 8.920 15.035 1.00 89.88 85 GLY A N 1
ATOM 628 C CA . GLY A 1 85 ? -11.641 8.933 16.433 1.00 89.88 85 GLY A CA 1
ATOM 629 C C . GLY A 1 85 ? -10.552 9.477 17.342 1.00 89.88 85 GLY A C 1
ATOM 630 O O . GLY A 1 85 ? -9.493 9.913 16.885 1.00 89.88 85 GLY A O 1
ATOM 631 N N . ALA A 1 86 ? -10.829 9.457 18.643 1.00 94.44 86 ALA A N 1
ATOM 632 C CA . ALA A 1 86 ? -9.841 9.821 19.643 1.00 94.44 86 ALA A CA 1
ATOM 633 C C . ALA A 1 86 ? -8.703 8.788 19.691 1.00 94.44 86 ALA A C 1
ATOM 635 O O . ALA A 1 86 ? -8.905 7.592 19.477 1.00 94.44 86 ALA A O 1
ATOM 636 N N . ARG A 1 87 ? -7.503 9.266 20.018 1.00 95.81 87 ARG A N 1
ATOM 637 C CA . ARG A 1 87 ? -6.395 8.409 20.456 1.00 95.81 87 ARG A CA 1
ATOM 638 C C . ARG A 1 87 ? -6.709 7.823 21.834 1.00 95.81 87 ARG A C 1
ATOM 640 O O . ARG A 1 87 ? -7.583 8.331 22.539 1.00 95.81 87 ARG A O 1
ATOM 647 N N . ALA A 1 88 ? -5.985 6.781 22.225 1.00 94.12 88 ALA A N 1
ATOM 648 C CA . ALA A 1 88 ? -6.036 6.297 23.600 1.00 94.12 88 ALA A CA 1
ATOM 649 C C . ALA A 1 88 ? -5.495 7.361 24.576 1.00 94.12 88 ALA A C 1
ATOM 651 O O . ALA A 1 88 ? -4.827 8.315 24.170 1.00 94.12 88 ALA A O 1
ATOM 652 N N . ALA A 1 89 ? -5.785 7.205 25.871 1.00 96.94 89 ALA A N 1
ATOM 653 C CA . ALA A 1 89 ? -5.395 8.172 26.904 1.00 96.94 89 ALA A CA 1
ATOM 654 C C . ALA A 1 89 ? -3.869 8.377 27.008 1.00 96.94 89 ALA A C 1
ATOM 656 O O . ALA A 1 89 ? -3.417 9.438 27.426 1.00 96.94 89 ALA A O 1
ATOM 657 N N . ASP A 1 90 ? -3.085 7.385 26.587 1.00 96.38 90 ASP A N 1
ATOM 658 C CA . ASP A 1 90 ? -1.622 7.429 26.499 1.00 96.38 90 ASP A CA 1
ATOM 659 C C . ASP A 1 90 ? -1.096 8.056 25.187 1.00 96.38 90 ASP A C 1
ATOM 661 O O . ASP A 1 90 ? 0.111 8.136 24.968 1.00 96.38 90 ASP A O 1
ATOM 665 N N . GLY A 1 91 ? -1.990 8.499 24.295 1.00 96.00 91 GLY A N 1
ATOM 666 C CA . GLY A 1 91 ? -1.670 9.083 22.992 1.00 96.00 91 GLY A CA 1
ATOM 667 C C . GLY A 1 91 ? -1.465 8.072 21.856 1.00 96.00 91 GLY A C 1
ATOM 668 O O . GLY A 1 91 ? -1.279 8.489 20.700 1.00 96.00 91 GLY A O 1
ATOM 669 N N . SER A 1 92 ? -1.529 6.767 22.135 1.00 94.69 92 SER A N 1
ATOM 670 C CA . SER A 1 92 ? -1.394 5.723 21.116 1.00 94.69 92 SER A CA 1
ATOM 671 C C . SER A 1 92 ? -2.570 5.723 20.129 1.00 94.69 92 SER A C 1
ATOM 673 O O . SER A 1 92 ? -3.683 6.170 20.429 1.00 94.69 92 SER A O 1
ATOM 675 N N . ILE A 1 93 ? -2.307 5.266 18.901 1.00 92.00 93 ILE A N 1
ATOM 676 C CA . ILE A 1 93 ? -3.346 5.061 17.885 1.00 92.00 93 ILE A CA 1
ATOM 677 C C . ILE A 1 93 ? -3.956 3.676 18.134 1.00 92.00 93 ILE A C 1
ATOM 679 O O . ILE A 1 93 ? -3.209 2.697 18.087 1.00 92.00 93 ILE A O 1
ATOM 683 N N . PRO A 1 94 ? -5.276 3.562 18.374 1.00 91.75 94 PRO A N 1
ATOM 684 C CA . PRO A 1 94 ? -5.918 2.265 18.549 1.00 91.75 94 PRO A CA 1
ATOM 685 C C . PRO A 1 94 ? -5.742 1.362 17.323 1.00 91.75 94 PRO A C 1
ATOM 687 O O . PRO A 1 94 ? -5.837 1.822 16.181 1.00 91.75 94 PRO A O 1
ATOM 690 N N . SER A 1 95 ? -5.529 0.065 17.553 1.00 92.31 95 SER A N 1
ATOM 691 C CA . SER A 1 95 ? -5.491 -0.922 16.471 1.00 92.31 95 SER A CA 1
ATOM 692 C C . SER A 1 95 ? -6.843 -1.004 15.763 1.00 92.31 95 SER A C 1
ATOM 694 O O . SER A 1 95 ? -7.903 -0.832 16.366 1.00 92.31 95 SER A O 1
ATOM 696 N N . SER A 1 96 ? -6.805 -1.295 14.466 1.00 93.44 96 SER A N 1
ATOM 697 C CA . SER A 1 96 ? -7.977 -1.256 13.599 1.00 93.44 96 SER A CA 1
ATOM 698 C C . SER A 1 96 ? -7.916 -2.357 12.540 1.00 93.44 96 SER A C 1
ATOM 700 O O . SER A 1 96 ? -6.829 -2.653 12.043 1.00 93.44 96 SER A O 1
ATOM 702 N N . PRO A 1 97 ? -9.062 -2.943 12.141 1.00 94.56 97 PRO A N 1
ATOM 703 C CA . PRO A 1 97 ? -9.125 -3.875 11.016 1.00 94.56 97 PRO A CA 1
ATOM 704 C C . PRO A 1 97 ? -9.103 -3.172 9.646 1.00 94.56 97 PRO A C 1
ATOM 706 O O . PRO A 1 97 ? -9.187 -3.839 8.615 1.00 94.56 97 PRO A O 1
ATOM 709 N N . PHE A 1 98 ? -9.061 -1.836 9.606 1.00 96.12 98 PHE A N 1
ATOM 710 C CA . PHE A 1 98 ? -9.078 -1.073 8.360 1.00 96.12 98 PHE A CA 1
ATOM 711 C C . PHE A 1 98 ? -7.892 -1.448 7.463 1.00 96.12 98 PHE A C 1
ATOM 713 O O . PHE A 1 98 ? -6.736 -1.320 7.859 1.00 96.12 98 PHE A O 1
ATOM 720 N N . LEU A 1 99 ? -8.198 -1.905 6.247 1.00 96.69 99 LEU A N 1
ATOM 721 C CA . LEU A 1 99 ? -7.246 -2.315 5.210 1.00 96.69 99 LEU A CA 1
ATOM 722 C C . LEU A 1 99 ? -6.281 -3.452 5.599 1.00 96.69 99 LEU A C 1
ATOM 724 O O . LEU A 1 99 ? -5.234 -3.613 4.970 1.00 96.69 99 LEU A O 1
ATOM 728 N N . VAL A 1 100 ? -6.639 -4.263 6.596 1.00 95.75 100 VAL A N 1
ATOM 729 C CA . VAL A 1 100 ? -5.886 -5.470 6.968 1.00 95.75 100 VAL A CA 1
ATOM 730 C C . VAL A 1 100 ? -6.264 -6.624 6.028 1.00 95.75 100 VAL A C 1
ATOM 732 O O . VAL A 1 100 ? -7.464 -6.876 5.881 1.00 95.75 100 VAL A O 1
ATOM 735 N N . PRO A 1 101 ? -5.306 -7.344 5.408 1.00 95.56 101 PRO A N 1
ATOM 736 C CA . PRO A 1 101 ? -5.604 -8.496 4.555 1.00 95.56 101 PRO A CA 1
ATOM 737 C C . PRO A 1 101 ? -6.415 -9.578 5.276 1.00 95.56 101 PRO A C 1
ATOM 739 O O . PRO A 1 101 ? -6.073 -10.009 6.377 1.00 95.56 101 PRO A O 1
ATOM 742 N N . ARG A 1 102 ? -7.498 -10.034 4.642 1.00 95.12 102 ARG A N 1
ATOM 743 C CA . ARG A 1 102 ? -8.423 -11.026 5.213 1.00 95.12 102 ARG A CA 1
ATOM 744 C C . ARG A 1 102 ? -7.832 -12.435 5.251 1.00 95.12 102 ARG A C 1
ATOM 746 O O . ARG A 1 102 ? -8.181 -13.219 6.125 1.00 95.12 102 ARG A O 1
ATOM 753 N N . ASP A 1 103 ? -6.946 -12.739 4.311 1.00 93.19 103 ASP A N 1
ATOM 754 C CA . ASP A 1 103 ? -6.248 -14.022 4.190 1.00 93.19 103 ASP A CA 1
ATOM 755 C C . ASP A 1 103 ? -5.067 -14.170 5.166 1.00 93.19 103 ASP A C 1
ATOM 757 O O . ASP A 1 103 ? -4.389 -15.195 5.171 1.00 93.19 103 ASP A O 1
ATOM 761 N N . GLY A 1 104 ? -4.804 -13.148 5.988 1.00 91.62 104 GLY A N 1
ATOM 762 C CA . GLY A 1 104 ? -3.673 -13.119 6.912 1.00 91.62 104 GLY A CA 1
ATOM 763 C C . GLY A 1 104 ? -2.317 -12.926 6.231 1.00 91.62 104 GLY A C 1
ATOM 764 O O . GLY A 1 104 ? -1.284 -13.076 6.888 1.00 91.62 104 GLY A O 1
ATOM 765 N N . SER A 1 105 ? -2.284 -12.592 4.935 1.00 91.88 105 SER A N 1
ATOM 766 C CA . SER A 1 105 ? -1.035 -12.331 4.227 1.00 91.88 105 SER A CA 1
ATOM 767 C C . SER A 1 105 ? -0.236 -11.212 4.901 1.00 91.88 105 SER A C 1
ATOM 769 O O . SER A 1 105 ? -0.759 -10.216 5.404 1.00 91.88 105 SER A O 1
ATOM 771 N N . ALA A 1 106 ? 1.087 -11.365 4.896 1.00 93.62 106 ALA A N 1
ATOM 772 C CA . ALA A 1 106 ? 2.016 -10.396 5.465 1.00 93.62 106 ALA A CA 1
ATOM 773 C C . ALA A 1 106 ? 2.234 -9.188 4.529 1.00 93.62 106 ALA A C 1
ATOM 775 O O . ALA A 1 106 ? 3.369 -8.757 4.333 1.00 93.62 106 ALA A O 1
ATOM 776 N N . LEU A 1 107 ? 1.152 -8.639 3.972 1.00 95.69 107 LEU A N 1
ATOM 777 C CA . LEU A 1 107 ? 1.132 -7.463 3.106 1.00 95.69 107 LEU A CA 1
ATOM 778 C C . LEU A 1 107 ? 0.585 -6.241 3.836 1.00 95.69 107 LEU A C 1
ATOM 780 O O . LEU A 1 107 ? -0.162 -6.362 4.803 1.00 95.69 107 LEU A O 1
ATOM 784 N N . GLY A 1 108 ? 0.944 -5.061 3.337 1.00 95.88 108 GLY A N 1
ATOM 785 C CA . GLY A 1 108 ? 0.364 -3.804 3.786 1.00 95.88 108 GLY A CA 1
ATOM 786 C C . GLY A 1 108 ? 0.729 -3.435 5.222 1.00 95.88 108 GLY A C 1
ATOM 787 O O . GLY A 1 108 ? 1.594 -4.061 5.851 1.00 95.88 108 GLY A O 1
ATOM 788 N N . ALA A 1 1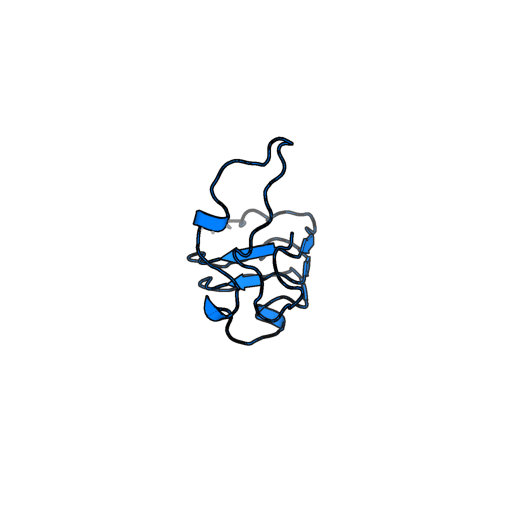09 ? 0.072 -2.380 5.700 1.00 90.94 109 ALA A N 1
ATOM 789 C CA . ALA A 1 109 ? 0.184 -1.897 7.068 1.00 90.94 109 ALA A CA 1
ATOM 790 C C . ALA A 1 109 ? -0.308 -2.946 8.077 1.00 90.94 109 ALA A C 1
ATOM 792 O O . ALA A 1 109 ? -1.233 -3.712 7.812 1.00 90.94 109 ALA A O 1
ATOM 793 N N . ARG A 1 110 ? 0.325 -2.960 9.251 1.00 83.56 110 ARG A N 1
ATOM 794 C CA . ARG A 1 110 ? -0.002 -3.828 10.389 1.00 83.56 110 ARG A CA 1
ATOM 795 C C . ARG A 1 110 ? -0.053 -3.002 11.674 1.00 83.56 110 ARG A C 1
ATOM 797 O O . ARG A 1 110 ? 0.556 -1.932 11.717 1.00 83.56 110 ARG A O 1
ATOM 804 N N . PHE A 1 111 ? -0.754 -3.514 12.679 1.00 71.56 111 PHE A N 1
ATOM 805 C CA . PHE A 1 111 ? -0.744 -3.000 14.050 1.00 71.56 111 PHE A CA 1
ATOM 806 C C . PHE A 1 111 ? 0.313 -3.712 14.901 1.00 71.56 111 PHE A C 1
ATOM 808 O O . PHE A 1 111 ? 0.703 -4.847 14.535 1.00 71.56 111 PHE A O 1
#

Sequence (111 aa):
MPRTFFTQRPGNPGAPAISRTTTYRNGGSGFRTGRSRATLTANLSLLDTEPVRLGGSTSRGNSWDLGGVWNEGSVLSTDPAKITGARAADGSIPSSPFLVPRDGSALGARF

Foldseek 3Di:
DDDPPPPDPADDADAAEAEQAEAEQAQAESEEQQRYQYEYAQEEYENHPHPYDARNYHYDHADVNVDDHHYQVQFPDQDCVQQDDDAPPVRHRDFGSHRHGPVNDSHHHDD

Nearest PDB structures (foldseek):
  1ru4-assembly1_A  TM=8.219E-01  e=2.351E-02  Dickeya chrysanthemi
  5olq-assembly3_C  TM=6.513E-01  e=3.457E-01  Bacteroides thetaiotaomicron

InterPro domains:
  IPR012334 Pectin lyase fold [G3DSA:2.160.20.10] (4-109)

pLDDT: mean 90.81, std 11.68, range [48.31, 98.5]